Protein AF-A0AAW2RVD2-F1 (afdb_monomer_lite)

Foldseek 3Di:
DDDDDPDDDLPWAWDKDWDDDPPFIAMEIATAFDADAPCPVRLVVRVVCRQAPDADPPPPPVPVCPVPDDDDDDDDPDPDDDPPRPPDGHRLSPGPHYHYHYHSNHDDPPDDPVRVVCVVVVPPD

Radius of gyration: 21.28 Å; chains: 1; bounding box: 54×25×62 Å

InterPro domains:
  IPR000300 Inositol polyphosphate-related phosphatase [PF22669] (13-120)
  IPR036691 Endonuclease/exonuclease/phosphatase superfamily [G3DSA:3.60.10.10] (6-125)
  IPR036691 Endonuclease/exonuclease/phosphatase superfamily [SSF56219] (13-124)
  IPR046985 Inositol 5-phosphatase [PTHR11200] (13-124)

Secondary structure (DSSP, 8-state):
----S--S-----EEEEEEEETTEEEEEEEEEPPPSTT-HHHHHHHHHHHHHH-------TTTTGGGS----------S--------SPPGGGG-SEEEEEEE-----SS--HHHHHHHHHTT--

pLDDT: mean 74.58, std 23.0, range [29.75, 96.81]

Organism: NCBI:txid2727403

Structure (mmCIF, N/CA/C/O backbone):
data_AF-A0AAW2RVD2-F1
#
_entry.id   AF-A0AAW2RVD2-F1
#
loop_
_atom_site.group_PDB
_atom_site.id
_atom_site.type_symbol
_atom_site.label_atom_id
_atom_site.label_alt_id
_atom_site.label_comp_id
_atom_site.label_asym_id
_atom_site.label_entity_id
_atom_site.label_seq_id
_atom_site.pdbx_PDB_ins_code
_atom_site.Cartn_x
_atom_site.Cartn_y
_atom_site.Cartn_z
_atom_site.occupancy
_atom_site.B_iso_or_equiv
_atom_site.auth_seq_id
_atom_site.auth_comp_id
_atom_site.auth_asym_id
_atom_site.auth_atom_id
_atom_site.pdbx_PDB_model_num
ATOM 1 N N . MET A 1 1 ? 34.225 18.288 7.580 1.00 35.50 1 MET A N 1
ATOM 2 C CA . MET A 1 1 ? 32.976 18.742 6.933 1.00 35.50 1 MET A CA 1
ATOM 3 C C . MET A 1 1 ? 32.629 17.770 5.809 1.00 35.50 1 MET A C 1
ATOM 5 O O . MET A 1 1 ? 33.118 17.932 4.704 1.00 35.50 1 MET A O 1
ATOM 9 N N . GLN A 1 2 ? 31.861 16.720 6.102 1.00 31.77 2 GLN A N 1
ATOM 10 C CA . GLN A 1 2 ? 31.218 15.872 5.091 1.00 31.77 2 GLN A CA 1
ATOM 11 C C . GLN A 1 2 ? 29.752 15.791 5.502 1.00 31.77 2 GLN A C 1
ATOM 13 O O . GLN A 1 2 ? 29.405 15.114 6.463 1.00 31.77 2 GLN A O 1
ATOM 18 N N . GLY A 1 3 ? 28.934 16.617 4.864 1.00 40.28 3 GLY A N 1
ATOM 19 C CA . GLY A 1 3 ? 27.551 16.859 5.243 1.00 40.28 3 GLY A CA 1
ATOM 20 C C . GLY A 1 3 ? 26.795 17.372 4.034 1.00 40.28 3 GLY A C 1
ATOM 21 O O . GLY A 1 3 ? 26.658 18.573 3.875 1.00 40.28 3 GLY A O 1
ATOM 22 N N . THR A 1 4 ? 26.400 16.433 3.182 1.00 42.31 4 THR A N 1
ATOM 23 C CA . THR A 1 4 ? 25.449 16.499 2.057 1.00 42.31 4 THR A CA 1
ATOM 24 C C . THR A 1 4 ? 25.567 15.103 1.436 1.00 42.31 4 THR A C 1
ATOM 26 O O . THR A 1 4 ? 26.676 14.688 1.139 1.00 42.31 4 THR A O 1
ATOM 29 N N . TRP A 1 5 ? 24.586 14.198 1.559 1.00 29.75 5 TRP A N 1
ATOM 30 C CA . TRP A 1 5 ? 23.568 13.927 0.527 1.00 29.75 5 TRP A CA 1
ATOM 31 C C . TRP A 1 5 ? 22.326 13.177 1.080 1.00 29.75 5 TRP A C 1
ATOM 33 O O . TRP A 1 5 ? 21.660 12.455 0.347 1.00 29.75 5 TRP A O 1
ATOM 43 N N . MET A 1 6 ? 21.990 13.312 2.369 1.00 32.34 6 MET A N 1
ATOM 44 C CA . MET A 1 6 ? 20.733 12.779 2.939 1.00 32.34 6 MET A CA 1
ATOM 45 C C . MET A 1 6 ? 19.657 13.861 3.069 1.00 32.34 6 MET A C 1
ATOM 47 O O . MET A 1 6 ? 19.033 14.012 4.115 1.00 32.34 6 MET A O 1
ATOM 51 N N . LEU A 1 7 ? 19.426 14.640 2.016 1.00 38.00 7 LEU A N 1
ATOM 52 C CA . LEU A 1 7 ? 18.242 15.488 1.967 1.00 38.00 7 LEU A CA 1
ATOM 53 C C . LEU A 1 7 ? 17.453 15.198 0.692 1.00 38.00 7 LEU A C 1
ATOM 55 O O . LEU A 1 7 ? 17.889 15.492 -0.415 1.00 38.00 7 LEU A O 1
ATOM 59 N N . GLN A 1 8 ? 16.253 14.661 0.940 1.00 38.41 8 GLN A N 1
ATOM 60 C CA . GLN A 1 8 ? 15.026 14.920 0.189 1.00 38.41 8 GLN A CA 1
ATOM 61 C C . GLN A 1 8 ? 14.669 13.970 -0.961 1.00 38.41 8 GLN A C 1
ATOM 63 O O . GLN A 1 8 ? 14.661 14.332 -2.130 1.00 38.41 8 GLN A O 1
ATOM 68 N N . GLN A 1 9 ? 14.213 12.770 -0.592 1.00 39.16 9 GLN A N 1
ATOM 69 C CA . GLN A 1 9 ? 13.233 12.031 -1.405 1.00 39.16 9 GLN A CA 1
ATOM 70 C C . GLN A 1 9 ? 12.091 11.388 -0.590 1.00 39.16 9 GLN A C 1
ATOM 72 O O . GLN A 1 9 ? 11.304 10.636 -1.143 1.00 39.16 9 GLN A O 1
ATOM 77 N N . TRP A 1 10 ? 11.930 11.745 0.691 1.00 43.59 10 TRP A N 1
ATOM 78 C CA . TRP A 1 10 ? 10.805 11.295 1.534 1.00 43.59 10 TRP A CA 1
ATOM 79 C C . TRP A 1 10 ? 9.529 12.151 1.400 1.00 43.59 10 TRP A C 1
ATOM 81 O O . TRP A 1 10 ? 8.667 12.112 2.269 1.00 43.59 10 TRP A O 1
ATOM 91 N N . LEU A 1 11 ? 9.366 12.940 0.332 1.00 45.69 11 LEU A N 1
ATOM 92 C CA . LEU A 1 11 ? 8.107 13.667 0.088 1.00 45.69 11 LEU A CA 1
ATOM 93 C C . LEU A 1 11 ? 7.098 12.806 -0.682 1.00 45.69 11 LEU A C 1
ATOM 95 O O . LEU A 1 11 ? 6.517 13.234 -1.674 1.00 45.69 11 LEU A O 1
ATOM 99 N N . VAL A 1 12 ? 6.888 11.586 -0.198 1.00 58.09 12 VAL A N 1
ATOM 100 C CA . VAL A 1 12 ? 5.746 10.753 -0.564 1.00 58.09 12 VAL A CA 1
ATOM 101 C C . VAL A 1 12 ? 5.282 10.053 0.704 1.00 58.09 12 VAL A C 1
ATOM 103 O O . VAL A 1 12 ? 5.952 9.182 1.247 1.00 58.09 12 VAL A O 1
ATOM 106 N N . GLY A 1 13 ? 4.193 10.576 1.259 1.00 70.06 13 GLY A N 1
ATOM 107 C CA . GLY A 1 13 ? 3.620 10.139 2.524 1.00 70.06 13 GLY A CA 1
ATOM 108 C C . GLY A 1 13 ? 2.269 9.464 2.327 1.00 70.06 13 GLY A C 1
ATOM 109 O O . GLY A 1 13 ? 1.749 9.350 1.215 1.00 70.06 13 GLY A O 1
ATOM 110 N N . GLY A 1 14 ? 1.682 9.045 3.441 1.00 83.12 14 GLY A N 1
ATOM 111 C CA . GLY A 1 14 ? 0.308 8.569 3.499 1.00 83.12 14 GLY A CA 1
ATOM 112 C C . GLY A 1 14 ? -0.478 9.333 4.554 1.00 83.12 14 GLY A C 1
ATOM 113 O O . GLY A 1 14 ? 0.069 9.726 5.584 1.00 83.12 14 GLY A O 1
ATOM 114 N N . VAL A 1 15 ? -1.766 9.541 4.302 1.00 91.12 15 VAL A N 1
ATOM 115 C CA . VAL A 1 15 ? -2.712 10.091 5.277 1.00 91.12 15 VAL A CA 1
ATOM 116 C C . VAL A 1 15 ? -3.596 8.956 5.771 1.00 91.12 15 VAL A C 1
ATOM 118 O O . VAL A 1 15 ? -4.170 8.218 4.971 1.00 91.12 15 VAL A O 1
ATOM 121 N N . GLY A 1 16 ? -3.695 8.819 7.091 1.00 91.62 16 GLY A N 1
ATOM 122 C CA . GLY A 1 16 ? -4.473 7.775 7.746 1.00 91.62 16 GLY A CA 1
ATOM 123 C C . GLY A 1 16 ? -5.730 8.311 8.416 1.00 91.62 16 GLY A C 1
ATOM 124 O O . GLY A 1 16 ? -5.703 9.362 9.053 1.00 91.62 16 GLY A O 1
ATOM 125 N N . LEU A 1 17 ? -6.811 7.540 8.345 1.00 91.56 17 LEU A N 1
ATOM 126 C CA . LEU A 1 17 ? -8.041 7.730 9.104 1.00 91.56 17 LEU A CA 1
ATOM 127 C C . LEU A 1 17 ? -8.355 6.443 9.869 1.00 91.56 17 LEU A C 1
ATOM 129 O O . LEU A 1 17 ? -8.551 5.396 9.258 1.00 91.56 17 LEU A O 1
ATOM 133 N N . ARG A 1 18 ? -8.456 6.535 11.197 1.00 92.75 18 ARG A N 1
ATOM 134 C CA . ARG A 1 18 ? -8.913 5.445 12.070 1.00 92.75 18 ARG A CA 1
ATOM 135 C C . ARG A 1 18 ? -10.313 5.753 12.572 1.00 92.75 18 ARG A C 1
ATOM 137 O O . ARG A 1 18 ? -10.545 6.797 13.176 1.00 92.75 18 ARG A O 1
ATOM 144 N N . LEU A 1 19 ? -11.227 4.819 12.354 1.00 89.50 19 LEU A N 1
ATOM 145 C CA . LEU A 1 19 ? -12.607 4.873 12.813 1.00 89.50 19 LEU A CA 1
ATOM 146 C C . LEU A 1 19 ? -12.891 3.666 13.700 1.00 89.50 19 LEU A C 1
ATOM 148 O O . LEU A 1 19 ? -12.364 2.575 13.483 1.00 89.50 19 LEU A O 1
ATOM 152 N N . ARG A 1 20 ? -13.763 3.860 14.686 1.00 91.38 20 ARG A N 1
ATOM 153 C CA . ARG A 1 20 ? -14.377 2.762 15.428 1.00 91.38 20 ARG A CA 1
ATOM 154 C C . ARG A 1 20 ? -15.853 2.708 15.061 1.00 91.38 20 ARG A C 1
ATOM 156 O O . ARG A 1 20 ? -16.585 3.648 15.355 1.00 91.38 20 ARG A O 1
ATOM 163 N N . VAL A 1 21 ? -16.268 1.623 14.417 1.00 90.69 21 VAL A N 1
ATOM 164 C CA . VAL A 1 21 ? -17.662 1.363 14.045 1.00 90.69 21 VAL A CA 1
ATOM 165 C C . VAL A 1 21 ? -18.117 0.156 14.857 1.00 90.69 21 VAL A C 1
ATOM 167 O O . VAL A 1 21 ? -17.603 -0.944 14.673 1.00 90.69 21 VAL A O 1
ATOM 170 N N . TYR A 1 22 ? -19.033 0.371 15.804 1.00 92.88 22 TYR A N 1
ATOM 171 C CA . TYR A 1 22 ? -19.364 -0.604 16.854 1.00 92.88 22 TYR A CA 1
ATOM 172 C C . TYR A 1 22 ? -18.114 -1.088 17.625 1.00 92.88 22 TYR A C 1
ATOM 174 O O . TYR A 1 22 ? -17.384 -0.288 18.221 1.00 92.88 22 TYR A O 1
ATOM 182 N N . ASP A 1 23 ? -17.865 -2.398 17.638 1.00 91.81 23 ASP A N 1
ATOM 183 C CA . ASP A 1 23 ? -16.714 -3.046 18.261 1.00 91.81 23 ASP A CA 1
ATOM 184 C C . ASP A 1 23 ? -15.508 -3.181 17.317 1.00 91.81 23 ASP A C 1
ATOM 186 O O . ASP A 1 23 ? -14.477 -3.683 17.754 1.00 91.81 23 ASP A O 1
ATOM 190 N N . ARG A 1 24 ? -15.601 -2.698 16.067 1.00 93.00 24 ARG A N 1
ATOM 191 C CA . ARG A 1 24 ? -14.561 -2.862 15.042 1.00 93.00 24 ARG A CA 1
ATOM 192 C C . ARG A 1 24 ? -13.753 -1.601 14.798 1.00 93.00 24 ARG A C 1
ATOM 194 O O . ARG A 1 24 ? -14.301 -0.507 14.648 1.00 93.00 24 ARG A O 1
ATOM 201 N N . ILE A 1 25 ? -12.439 -1.766 14.719 1.00 92.75 25 ILE A N 1
ATOM 202 C CA . ILE A 1 25 ? -11.483 -0.733 14.330 1.00 92.75 25 ILE A CA 1
ATOM 203 C C . ILE A 1 25 ? -11.226 -0.860 12.828 1.00 92.75 25 ILE A C 1
ATOM 205 O O . ILE A 1 25 ? -10.714 -1.877 12.361 1.00 92.75 25 ILE A O 1
ATOM 209 N N . ILE A 1 26 ? -11.549 0.195 12.084 1.00 94.50 26 ILE A N 1
ATOM 210 C CA . ILE A 1 26 ? -11.328 0.281 10.640 1.00 94.50 26 ILE A CA 1
ATOM 211 C C . ILE A 1 26 ? -10.340 1.412 10.369 1.00 94.50 26 ILE A C 1
ATOM 213 O O . ILE A 1 26 ? -10.552 2.546 10.805 1.00 94.50 26 ILE A O 1
ATOM 217 N N . CYS A 1 27 ? -9.275 1.112 9.633 1.00 95.44 27 CYS A N 1
ATOM 218 C CA . CYS A 1 27 ? -8.257 2.075 9.235 1.00 95.44 27 CYS A CA 1
ATOM 219 C C . CYS A 1 27 ? -8.211 2.206 7.712 1.00 95.44 27 CYS A C 1
ATOM 221 O O . CYS A 1 27 ? -8.059 1.215 7.001 1.00 95.44 27 CYS A O 1
ATOM 223 N N . PHE A 1 28 ? -8.290 3.439 7.224 1.00 95.50 28 PHE A N 1
ATOM 224 C CA . PHE A 1 28 ? -8.063 3.796 5.829 1.00 95.50 28 PHE A CA 1
ATOM 225 C C . PHE A 1 28 ? -6.740 4.539 5.722 1.00 95.50 28 PHE A C 1
ATOM 227 O O . PHE A 1 28 ? -6.494 5.461 6.498 1.00 95.50 28 PHE A O 1
ATOM 234 N N . VAL A 1 29 ? -5.909 4.172 4.756 1.00 95.75 29 VAL A N 1
ATOM 235 C CA . VAL A 1 29 ? -4.641 4.841 4.477 1.00 95.75 29 VAL A CA 1
ATOM 236 C C . VAL A 1 29 ? -4.604 5.197 2.999 1.00 95.75 29 VAL A C 1
ATOM 238 O O . VAL A 1 29 ? -4.547 4.312 2.148 1.00 95.75 29 VAL A O 1
ATOM 241 N N . ASN A 1 30 ? -4.650 6.493 2.698 1.00 94.75 30 ASN A N 1
ATOM 242 C CA . ASN A 1 30 ? -4.434 6.998 1.349 1.00 94.75 30 ASN A CA 1
ATOM 243 C C . ASN A 1 30 ? -2.950 7.326 1.168 1.00 94.75 30 ASN A C 1
ATOM 245 O O . ASN A 1 30 ? -2.415 8.147 1.913 1.00 94.75 30 ASN A O 1
ATOM 249 N N . CYS A 1 31 ? -2.300 6.713 0.186 1.00 94.19 31 CYS A N 1
ATOM 250 C CA . CYS A 1 31 ? -0.872 6.835 -0.069 1.00 94.19 31 CYS A CA 1
ATOM 251 C C . CYS A 1 31 ? -0.589 7.372 -1.470 1.00 94.19 31 CYS A C 1
ATOM 253 O O . CYS A 1 31 ? -1.291 7.066 -2.431 1.00 94.19 31 CYS A O 1
ATOM 255 N N . HIS A 1 32 ? 0.515 8.097 -1.595 1.00 92.94 32 HIS A N 1
ATOM 256 C CA . HIS A 1 32 ? 1.164 8.350 -2.873 1.00 92.94 32 HIS A CA 1
ATOM 257 C C . HIS A 1 32 ? 2.601 7.851 -2.726 1.00 92.94 32 HIS A C 1
ATOM 259 O O . HIS A 1 32 ? 3.305 8.358 -1.863 1.00 92.94 32 HIS A O 1
ATOM 265 N N . PHE A 1 33 ? 3.033 6.836 -3.480 1.00 93.44 33 PHE A N 1
ATOM 266 C CA . PHE A 1 33 ? 4.397 6.285 -3.359 1.00 93.44 33 PHE A CA 1
ATOM 267 C C . PHE A 1 33 ? 5.353 6.853 -4.411 1.00 93.44 33 PHE A C 1
ATOM 269 O O . PHE A 1 33 ? 4.930 7.525 -5.357 1.00 93.44 33 PHE A O 1
ATOM 276 N N . ALA A 1 34 ? 6.651 6.573 -4.254 1.00 92.94 34 ALA A N 1
ATOM 277 C CA . ALA A 1 34 ? 7.694 6.990 -5.182 1.00 92.94 34 ALA A CA 1
ATOM 278 C C . ALA A 1 34 ? 7.381 6.641 -6.652 1.00 92.94 34 ALA A C 1
ATOM 280 O O . ALA A 1 34 ? 7.092 5.494 -7.016 1.00 92.94 34 ALA A O 1
ATOM 281 N N . ALA A 1 35 ? 7.505 7.648 -7.516 1.00 89.56 35 ALA A N 1
ATOM 282 C CA . ALA A 1 35 ? 7.323 7.519 -8.957 1.00 89.56 35 ALA A CA 1
ATOM 283 C C . ALA A 1 35 ? 8.522 6.833 -9.646 1.00 89.56 35 ALA A C 1
ATOM 285 O O . ALA A 1 35 ? 9.576 6.629 -9.045 1.00 89.56 35 ALA A O 1
ATOM 286 N N . HIS A 1 36 ? 8.358 6.549 -10.945 1.00 87.75 36 HIS A N 1
ATOM 287 C CA . HIS A 1 36 ? 9.301 5.888 -11.871 1.00 87.75 36 HIS A CA 1
ATOM 288 C C . HIS A 1 36 ? 9.320 4.355 -11.830 1.00 87.75 36 HIS A C 1
ATOM 290 O O . HIS A 1 36 ? 9.209 3.739 -10.775 1.00 87.75 36 HIS A O 1
ATOM 296 N N . LEU A 1 37 ? 9.508 3.738 -13.004 1.00 89.88 37 LEU A N 1
ATOM 297 C CA . LEU A 1 37 ? 9.513 2.281 -13.190 1.00 89.88 37 LEU A CA 1
ATOM 298 C C . LEU A 1 37 ? 10.505 1.592 -12.236 1.00 89.88 37 LEU A C 1
ATOM 300 O O . LEU A 1 37 ? 10.099 0.738 -11.452 1.00 89.88 37 LEU A O 1
ATOM 304 N N . GLU A 1 38 ? 11.747 2.079 -12.190 1.00 91.88 38 GLU A N 1
ATOM 305 C CA . GLU A 1 38 ? 12.857 1.478 -11.430 1.00 91.88 38 GLU A CA 1
ATOM 306 C C . GLU A 1 38 ? 12.755 1.616 -9.900 1.00 91.88 38 GLU A C 1
ATOM 308 O O . GLU A 1 38 ? 13.503 0.993 -9.150 1.00 91.88 38 GLU A O 1
ATOM 313 N N . ALA A 1 39 ? 11.841 2.442 -9.386 1.00 92.56 39 ALA A N 1
ATOM 314 C CA . ALA A 1 39 ? 11.779 2.771 -7.961 1.00 92.56 39 ALA A CA 1
ATOM 315 C C . ALA A 1 39 ? 10.988 1.752 -7.112 1.00 92.56 39 ALA A C 1
ATOM 317 O O . ALA A 1 39 ? 10.440 2.117 -6.075 1.00 92.56 39 ALA A O 1
ATOM 318 N N . VAL A 1 40 ? 10.937 0.476 -7.515 1.00 93.69 40 VAL A N 1
ATOM 319 C CA . VAL A 1 40 ? 10.172 -0.579 -6.812 1.00 93.69 40 VAL A CA 1
ATOM 320 C C . VAL A 1 40 ? 10.604 -0.704 -5.351 1.00 93.69 40 VAL A C 1
ATOM 322 O O . VAL A 1 40 ? 9.769 -0.634 -4.455 1.00 93.69 40 VAL A O 1
ATOM 325 N N . ASN A 1 41 ? 11.912 -0.792 -5.095 1.00 94.56 41 ASN A N 1
ATOM 326 C CA . ASN A 1 41 ? 12.434 -0.908 -3.729 1.00 94.56 41 ASN A CA 1
ATOM 327 C C . ASN A 1 41 ? 12.124 0.327 -2.873 1.00 94.56 41 ASN A C 1
ATOM 329 O O . ASN A 1 41 ? 11.915 0.197 -1.671 1.00 94.56 41 ASN A O 1
ATOM 333 N N . ARG A 1 42 ? 12.057 1.517 -3.488 1.00 92.88 42 ARG A N 1
ATOM 334 C CA . ARG A 1 42 ? 11.662 2.745 -2.786 1.00 92.88 42 ARG A CA 1
ATOM 335 C C . ARG A 1 42 ? 10.180 2.711 -2.406 1.00 92.88 42 ARG A C 1
ATOM 337 O O . ARG A 1 42 ? 9.877 2.954 -1.252 1.00 92.88 42 ARG A O 1
ATOM 344 N N . ARG A 1 43 ? 9.284 2.296 -3.310 1.00 94.44 43 ARG A N 1
ATOM 345 C CA . ARG A 1 43 ? 7.850 2.127 -2.995 1.00 94.44 43 ARG A CA 1
ATOM 346 C C . ARG A 1 43 ? 7.593 1.096 -1.895 1.00 94.44 43 ARG A C 1
ATOM 348 O O . ARG A 1 43 ? 6.745 1.319 -1.038 1.00 94.44 43 ARG A O 1
ATOM 355 N N . ASN A 1 44 ? 8.331 -0.016 -1.901 1.00 94.62 44 ASN A N 1
ATOM 356 C CA . ASN A 1 44 ? 8.262 -1.009 -0.824 1.00 94.62 44 ASN A CA 1
ATOM 357 C C . ASN A 1 44 ? 8.682 -0.391 0.519 1.00 94.62 44 ASN A C 1
ATOM 359 O O . ASN A 1 44 ? 8.000 -0.578 1.523 1.00 94.62 44 ASN A O 1
ATOM 363 N N . ALA A 1 45 ? 9.762 0.397 0.523 1.00 94.25 45 ALA A N 1
ATOM 364 C CA . ALA A 1 45 ? 10.207 1.116 1.712 1.00 94.25 45 ALA A CA 1
ATOM 365 C C . ALA A 1 45 ? 9.202 2.193 2.167 1.00 94.25 45 ALA A C 1
ATOM 367 O O . ALA A 1 45 ? 9.021 2.361 3.371 1.00 94.25 45 ALA A O 1
ATOM 368 N N . ASP A 1 46 ? 8.520 2.879 1.240 1.00 93.44 46 ASP A N 1
ATOM 369 C CA . ASP A 1 46 ? 7.442 3.832 1.553 1.00 93.44 46 ASP A CA 1
ATOM 370 C C . ASP A 1 46 ? 6.281 3.128 2.277 1.00 93.44 46 ASP A C 1
ATOM 372 O O . ASP A 1 46 ? 5.810 3.607 3.311 1.00 93.44 46 ASP A O 1
ATOM 376 N N . PHE A 1 47 ? 5.853 1.960 1.778 1.00 93.56 47 PHE A N 1
ATOM 377 C CA . PHE A 1 47 ? 4.829 1.136 2.428 1.00 93.56 47 PHE A CA 1
ATOM 378 C C . PHE A 1 47 ? 5.256 0.700 3.833 1.00 93.56 47 PHE A C 1
ATOM 380 O O . PHE A 1 47 ? 4.516 0.930 4.792 1.00 93.56 47 PHE A O 1
ATOM 387 N N . ASP A 1 48 ? 6.448 0.111 3.968 1.00 93.19 48 ASP A N 1
ATOM 388 C CA . ASP A 1 48 ? 6.960 -0.367 5.255 1.00 93.19 48 ASP A CA 1
ATOM 389 C C . ASP A 1 48 ? 7.085 0.772 6.266 1.00 93.19 48 ASP A C 1
ATOM 391 O O . ASP A 1 48 ? 6.756 0.605 7.443 1.00 93.19 48 ASP A O 1
ATOM 395 N N . HIS A 1 49 ? 7.532 1.945 5.810 1.00 91.12 49 HIS A N 1
ATOM 396 C CA . HIS A 1 49 ? 7.613 3.133 6.641 1.00 91.12 49 HIS A CA 1
ATOM 397 C C . HIS A 1 49 ? 6.226 3.534 7.146 1.00 91.12 49 HIS A C 1
ATOM 399 O O . HIS A 1 49 ? 6.033 3.600 8.356 1.00 91.12 49 HIS A O 1
ATOM 405 N N . ILE A 1 50 ? 5.247 3.722 6.255 1.00 91.88 50 ILE A N 1
ATOM 406 C CA . ILE A 1 50 ? 3.882 4.115 6.636 1.00 91.88 50 ILE A CA 1
ATOM 407 C C .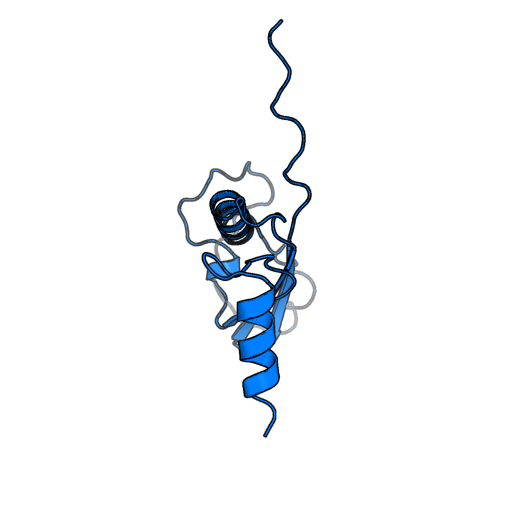 ILE A 1 50 ? 3.253 3.082 7.574 1.00 91.88 50 ILE A C 1
ATOM 409 O O . ILE A 1 50 ? 2.686 3.458 8.599 1.00 91.88 50 ILE A O 1
ATOM 413 N N . TYR A 1 51 ? 3.384 1.790 7.269 1.00 92.69 51 TYR A N 1
ATOM 414 C CA . TYR A 1 51 ? 2.822 0.720 8.091 1.00 92.69 51 TYR A CA 1
ATOM 415 C C . TYR A 1 51 ? 3.392 0.715 9.517 1.00 92.69 51 TYR A C 1
ATOM 417 O O . TYR A 1 51 ? 2.654 0.471 10.472 1.00 92.69 51 TYR A O 1
ATOM 425 N N . ARG A 1 52 ? 4.690 1.009 9.675 1.00 90.25 52 ARG A N 1
ATOM 426 C CA . ARG A 1 52 ? 5.381 0.988 10.973 1.00 90.25 52 ARG A CA 1
ATOM 427 C C . ARG A 1 52 ? 5.256 2.289 11.760 1.00 90.25 52 ARG A C 1
ATOM 429 O O . ARG A 1 52 ? 5.245 2.240 12.986 1.00 90.25 52 ARG A O 1
ATOM 436 N N . THR A 1 53 ? 5.214 3.440 11.091 1.00 89.06 53 THR A N 1
ATOM 437 C CA . THR A 1 53 ? 5.320 4.751 11.755 1.00 89.06 53 THR A CA 1
ATOM 438 C C . THR A 1 53 ? 3.995 5.491 11.887 1.00 89.06 53 THR A C 1
ATOM 440 O O . THR A 1 53 ? 3.894 6.391 12.727 1.00 89.06 53 THR A O 1
ATOM 443 N N . MET A 1 54 ? 2.963 5.129 11.115 1.00 88.75 54 MET A N 1
ATOM 444 C CA . MET A 1 54 ? 1.651 5.758 11.236 1.00 88.75 54 MET A CA 1
ATOM 445 C C . MET A 1 54 ? 1.030 5.415 12.589 1.00 88.75 54 MET A C 1
ATOM 447 O O . MET A 1 54 ? 0.795 4.252 12.910 1.00 88.75 54 MET A O 1
ATOM 451 N N . THR A 1 55 ? 0.756 6.449 13.380 1.00 88.62 55 THR A N 1
ATOM 452 C CA . THR A 1 55 ? 0.197 6.314 14.726 1.00 88.62 55 THR A CA 1
ATOM 453 C C . THR A 1 55 ? -1.038 7.183 14.860 1.00 88.62 55 THR A C 1
ATOM 455 O O . THR A 1 55 ? -1.126 8.257 14.262 1.00 88.62 55 THR A O 1
ATOM 458 N N . PHE A 1 56 ? -2.009 6.715 15.639 1.00 84.75 56 PHE A N 1
ATOM 459 C CA . PHE A 1 56 ? -3.235 7.460 15.902 1.00 84.75 56 PHE A CA 1
ATOM 460 C C . PHE A 1 56 ? -3.235 7.891 17.357 1.00 84.75 56 PHE A C 1
ATOM 462 O O . PHE A 1 56 ? -3.231 7.055 18.262 1.00 84.75 56 PHE A O 1
ATOM 469 N N . SER A 1 57 ? -3.272 9.202 17.594 1.00 79.75 57 SER A N 1
ATOM 470 C CA . SER A 1 57 ? -3.452 9.727 18.943 1.00 79.75 57 SER A CA 1
ATOM 471 C C . SER A 1 57 ? -4.728 9.141 19.531 1.00 79.75 57 SER A C 1
ATOM 473 O O . SER A 1 57 ? -5.831 9.382 19.033 1.00 79.75 57 SER A O 1
ATOM 475 N N . ARG A 1 58 ? -4.585 8.367 20.608 1.00 65.62 58 ARG A N 1
ATOM 476 C CA . ARG A 1 58 ? -5.721 7.950 21.421 1.00 65.62 58 ARG A CA 1
ATOM 477 C C . ARG A 1 58 ? -6.265 9.219 22.061 1.00 65.62 58 ARG A C 1
ATOM 479 O O . ARG A 1 58 ? -5.700 9.701 23.037 1.00 65.62 58 ARG A O 1
ATOM 486 N N . SER A 1 59 ? -7.312 9.794 21.465 1.00 54.81 59 SER A N 1
ATOM 487 C CA . SER A 1 59 ? -8.095 10.850 22.103 1.00 54.81 59 SER A CA 1
ATOM 488 C C . SER A 1 59 ? -8.377 10.399 23.532 1.00 54.81 59 SER A C 1
ATOM 490 O O . SER A 1 59 ? -8.974 9.337 23.756 1.00 54.81 59 SER A O 1
ATOM 492 N N . SER A 1 60 ? -7.869 11.166 24.491 1.00 48.16 60 SER A N 1
ATOM 493 C CA . SER A 1 60 ? -8.172 11.014 25.899 1.00 48.16 60 SER A CA 1
ATOM 494 C C . SER A 1 60 ? -9.660 11.303 26.072 1.00 48.16 60 SER A C 1
ATOM 496 O O . SER A 1 60 ? -10.081 12.406 26.405 1.00 48.16 60 SER A O 1
ATOM 498 N N . ASN A 1 61 ? -10.479 10.268 25.886 1.00 49.00 61 ASN A N 1
ATOM 499 C CA . ASN A 1 61 ? -11.892 10.224 26.259 1.00 49.00 61 ASN A CA 1
ATOM 500 C C . ASN A 1 61 ? -12.077 10.268 27.791 1.00 49.00 61 ASN A C 1
ATOM 502 O O . ASN A 1 61 ? -12.990 9.650 28.334 1.00 49.00 61 ASN A O 1
ATOM 506 N N . LEU A 1 62 ? -11.217 10.999 28.505 1.00 51.16 62 LEU A N 1
ATOM 507 C CA . LEU A 1 62 ? -11.306 11.194 29.944 1.00 51.16 62 LEU A CA 1
ATOM 508 C C . LEU A 1 62 ? -12.495 12.098 30.319 1.00 51.16 62 LEU A C 1
ATOM 510 O O . LEU A 1 62 ? -12.917 12.081 31.467 1.00 51.16 62 LEU A O 1
ATOM 514 N N . PHE A 1 63 ? -13.081 12.835 29.364 1.00 46.16 63 PHE A N 1
ATOM 515 C CA . PHE A 1 63 ? -14.172 13.782 29.641 1.00 46.16 63 PHE A CA 1
ATOM 516 C C . PHE A 1 63 ? -15.572 13.356 29.165 1.00 46.16 63 PHE A C 1
ATOM 518 O O . PHE A 1 63 ? -16.542 13.953 29.615 1.00 46.16 63 PHE A O 1
ATOM 525 N N . TYR A 1 64 ? -15.719 12.326 28.317 1.00 47.03 64 TYR A N 1
ATOM 526 C CA . TYR A 1 64 ? -17.044 11.881 27.828 1.00 47.03 64 TYR A CA 1
ATOM 527 C C . TYR A 1 64 ? -17.540 10.554 28.427 1.00 47.03 64 TYR A C 1
ATOM 529 O O . TYR A 1 64 ? -18.739 10.293 28.408 1.00 47.03 64 TYR A O 1
ATOM 537 N N . ASN A 1 65 ? -16.660 9.732 29.012 1.00 45.78 65 ASN A N 1
ATOM 538 C CA . ASN A 1 65 ? -17.031 8.407 29.538 1.00 45.78 65 ASN A CA 1
ATOM 539 C C . ASN A 1 65 ? -17.365 8.376 31.041 1.00 45.78 65 ASN A C 1
ATOM 541 O O . ASN A 1 65 ? -17.671 7.310 31.567 1.00 45.78 65 ASN A O 1
ATOM 545 N N . ALA A 1 66 ? -17.388 9.517 31.738 1.00 45.91 66 ALA A N 1
ATOM 546 C CA . ALA A 1 66 ? -17.797 9.570 33.148 1.00 45.91 66 ALA A CA 1
ATOM 547 C C . ALA A 1 66 ? -19.281 9.192 33.386 1.00 45.91 66 ALA A C 1
ATOM 549 O O . ALA A 1 66 ? -19.684 9.014 34.531 1.00 45.91 66 ALA A O 1
ATOM 550 N N . ALA A 1 67 ? -20.088 9.040 32.328 1.00 47.81 67 ALA A N 1
ATOM 551 C CA . ALA A 1 67 ? -21.500 8.656 32.416 1.00 47.81 67 ALA A CA 1
ATOM 552 C C . ALA A 1 67 ? -21.787 7.174 32.095 1.00 47.81 67 ALA A C 1
ATOM 554 O O . ALA A 1 67 ? -22.911 6.721 32.298 1.00 47.81 67 ALA A O 1
ATOM 555 N N . ALA A 1 68 ? -20.808 6.400 31.615 1.00 47.06 68 ALA A N 1
ATOM 556 C CA . ALA A 1 68 ? -21.002 4.993 31.268 1.00 47.06 68 ALA A CA 1
ATOM 557 C C . ALA A 1 68 ? -20.009 4.133 32.051 1.00 47.06 68 ALA A C 1
AT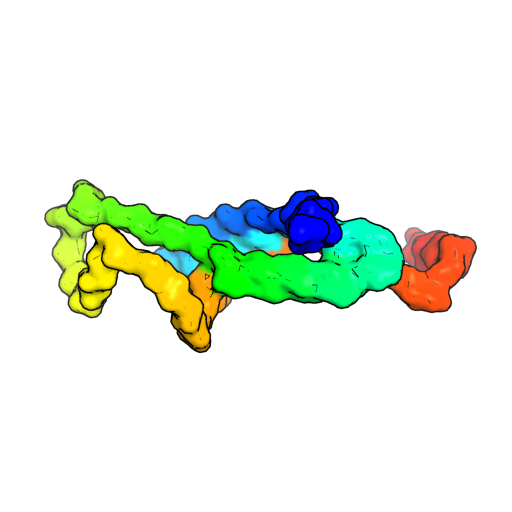OM 559 O O . ALA A 1 68 ? -18.876 3.910 31.627 1.00 47.06 68 ALA A O 1
ATOM 560 N N . GLY A 1 69 ? -20.441 3.682 33.230 1.00 45.28 69 GLY A N 1
ATOM 561 C CA . GLY A 1 69 ? -19.684 2.769 34.077 1.00 45.28 69 GLY A CA 1
ATOM 562 C C . GLY A 1 69 ? -19.338 1.479 33.337 1.00 45.28 69 GLY A C 1
ATOM 563 O O . GLY A 1 69 ? -20.149 0.564 33.253 1.00 45.28 69 GLY A O 1
ATOM 564 N N . ALA A 1 70 ? -18.119 1.403 32.818 1.00 39.34 70 ALA A N 1
ATOM 565 C CA . ALA A 1 70 ? -17.512 0.177 32.336 1.00 39.34 70 ALA A CA 1
ATOM 566 C C . ALA A 1 70 ? -16.028 0.205 32.710 1.00 39.34 70 ALA A C 1
ATOM 568 O O . ALA A 1 70 ? -15.205 0.852 32.063 1.00 39.34 70 ALA A O 1
ATOM 569 N N . SER A 1 71 ? -15.694 -0.485 33.799 1.00 43.75 71 SER A N 1
ATOM 570 C CA . SER A 1 71 ? -14.315 -0.775 34.167 1.00 43.75 71 SER A CA 1
ATOM 571 C C . SER A 1 71 ? -13.668 -1.632 33.082 1.00 43.75 71 SER A C 1
ATOM 573 O O . SER A 1 71 ? -14.013 -2.799 32.920 1.00 43.75 71 SER A O 1
ATOM 575 N N . SER A 1 72 ? -12.669 -1.089 32.395 1.00 39.31 72 SER A N 1
ATOM 576 C CA . SER A 1 72 ? -11.601 -1.903 31.822 1.00 39.31 72 SER A CA 1
ATOM 577 C C . SER A 1 72 ? -10.277 -1.362 32.338 1.00 39.31 72 SER A C 1
ATOM 579 O O . SER A 1 72 ? -9.862 -0.266 31.961 1.00 39.31 72 SER A O 1
ATOM 581 N N . ASN A 1 73 ? -9.631 -2.123 33.221 1.00 45.94 73 ASN A N 1
ATOM 582 C CA . ASN A 1 73 ? -8.248 -1.895 33.623 1.00 45.94 73 ASN A CA 1
ATOM 583 C C . ASN A 1 73 ? -7.377 -1.835 32.361 1.00 45.94 73 ASN A C 1
ATOM 585 O O . ASN A 1 73 ? -7.102 -2.872 31.761 1.00 45.94 73 ASN A O 1
ATOM 589 N N . GLN A 1 74 ? -6.935 -0.647 31.953 1.00 45.12 74 GLN A N 1
ATOM 590 C CA . GLN A 1 74 ? -5.850 -0.514 30.988 1.00 45.12 74 GLN A CA 1
ATOM 591 C C . GLN A 1 74 ? -4.793 0.437 31.532 1.00 45.12 74 GLN A C 1
ATOM 593 O O . GLN A 1 74 ? -5.055 1.580 31.900 1.00 45.12 74 GLN A O 1
ATOM 598 N N . MET A 1 75 ? -3.594 -0.126 31.636 1.00 34.03 75 MET A N 1
ATOM 599 C CA . MET A 1 75 ? -2.402 0.445 32.233 1.00 34.03 75 MET A CA 1
ATOM 600 C C . MET A 1 75 ? -2.068 1.789 31.578 1.00 34.03 75 MET A C 1
ATOM 602 O O . MET A 1 75 ? -1.857 1.891 30.371 1.00 34.03 75 MET A O 1
ATOM 606 N N . ASN A 1 76 ? -2.036 2.818 32.414 1.00 42.69 76 ASN A N 1
ATOM 607 C CA . ASN A 1 76 ? -1.712 4.194 32.084 1.00 42.69 76 ASN A CA 1
ATOM 608 C C . ASN A 1 76 ? -0.216 4.291 31.708 1.00 42.69 76 ASN A C 1
ATOM 610 O O . ASN A 1 76 ? 0.632 4.383 32.595 1.00 42.69 76 ASN A O 1
ATOM 614 N N . ARG A 1 77 ? 0.144 4.232 30.416 1.00 40.03 77 ARG A N 1
ATOM 615 C CA . ARG A 1 77 ? 1.481 4.668 29.963 1.00 40.03 77 ARG A CA 1
ATOM 616 C C . ARG A 1 77 ? 1.429 6.177 29.750 1.00 40.03 77 ARG A C 1
ATOM 618 O O . ARG A 1 77 ? 0.818 6.658 28.801 1.00 40.03 77 ARG A O 1
ATOM 625 N N . GLY A 1 78 ? 2.021 6.888 30.706 1.00 32.62 78 GLY A N 1
ATOM 626 C CA . GLY A 1 78 ? 2.021 8.339 30.801 1.00 32.62 78 GLY A CA 1
ATOM 627 C C . GLY A 1 78 ? 2.527 9.043 29.543 1.00 32.62 78 GLY A C 1
ATOM 628 O O . GLY A 1 78 ? 3.429 8.583 28.844 1.00 32.62 78 GLY A O 1
ATOM 629 N N . ALA A 1 79 ? 1.923 10.202 29.299 1.00 40.34 79 ALA A N 1
ATOM 630 C CA . ALA A 1 79 ? 2.362 11.205 28.349 1.00 40.34 79 ALA A CA 1
ATOM 631 C C . ALA A 1 79 ? 3.693 11.813 28.820 1.00 40.34 79 ALA A C 1
ATOM 633 O O . ALA A 1 79 ? 3.688 12.770 29.584 1.00 40.34 79 ALA A O 1
ATOM 634 N N . ASN A 1 80 ? 4.806 11.174 28.457 1.00 43.88 80 ASN A N 1
ATOM 635 C CA . ASN A 1 80 ? 6.152 11.735 28.276 1.00 43.88 80 ASN A CA 1
ATOM 636 C C . ASN A 1 80 ? 7.148 10.573 28.242 1.00 43.88 80 ASN A C 1
ATOM 638 O O . ASN A 1 80 ? 7.550 10.043 29.274 1.00 43.88 80 ASN A O 1
ATOM 642 N N . GLY A 1 81 ? 7.536 10.170 27.041 1.00 35.47 81 GLY A N 1
ATOM 643 C CA . GLY A 1 81 ? 8.594 9.198 26.827 1.00 35.47 81 GLY A CA 1
ATOM 644 C C . GLY A 1 81 ? 8.919 9.166 25.350 1.00 35.47 81 GLY A C 1
ATOM 645 O O . GLY A 1 81 ? 8.027 8.920 24.536 1.00 35.47 81 GLY A O 1
ATOM 646 N N . GLU A 1 82 ? 10.174 9.459 25.008 1.00 39.06 82 GLU A N 1
ATOM 647 C CA . GLU A 1 82 ? 10.765 9.052 23.735 1.00 39.06 82 GLU A CA 1
ATOM 648 C C . GLU A 1 82 ? 10.269 7.645 23.409 1.00 39.06 82 GLU A C 1
ATOM 650 O O . GLU A 1 82 ? 10.434 6.717 24.206 1.00 39.06 82 GLU A O 1
ATOM 655 N N . LYS A 1 83 ? 9.591 7.500 22.266 1.00 48.69 83 LYS A N 1
ATOM 656 C CA . LYS A 1 83 ? 9.167 6.194 21.779 1.00 48.69 83 LYS A CA 1
ATOM 657 C C . LYS A 1 83 ? 10.435 5.414 21.435 1.00 48.69 83 LYS A C 1
ATOM 659 O O . LYS A 1 83 ? 10.939 5.500 20.320 1.00 48.69 83 LYS A O 1
ATOM 664 N N . VAL A 1 84 ? 10.947 4.673 22.417 1.00 48.97 84 VAL A N 1
ATOM 665 C CA . VAL A 1 84 ? 11.762 3.476 22.203 1.00 48.97 84 VAL A CA 1
ATOM 666 C C . VAL A 1 84 ? 11.086 2.703 21.066 1.00 48.97 84 VAL A C 1
ATOM 668 O O . VAL A 1 84 ? 9.858 2.566 21.122 1.00 48.97 84 VAL A O 1
ATOM 671 N N . PRO A 1 85 ? 11.811 2.269 20.019 1.00 49.62 85 PRO A N 1
ATOM 672 C CA . PRO A 1 85 ? 11.204 1.518 18.935 1.00 49.62 85 PRO A CA 1
ATOM 673 C C . PRO A 1 85 ? 10.760 0.182 19.518 1.00 49.62 85 PRO A C 1
ATOM 675 O O . PRO A 1 85 ? 11.548 -0.743 19.687 1.00 49.62 85 PRO A O 1
ATOM 678 N N . ASP A 1 86 ? 9.500 0.135 19.925 1.00 50.72 86 ASP A N 1
ATOM 679 C CA . ASP A 1 86 ? 8.831 -1.092 20.286 1.00 50.72 86 ASP A CA 1
ATOM 680 C C . ASP A 1 86 ? 8.851 -1.948 19.017 1.00 50.72 86 ASP A C 1
ATOM 682 O O . ASP A 1 86 ? 8.221 -1.597 18.020 1.00 50.72 86 ASP A O 1
ATOM 686 N N . GLU A 1 87 ? 9.573 -3.070 19.042 1.00 56.25 87 GLU A N 1
ATOM 687 C CA . GLU A 1 87 ? 9.360 -4.170 18.088 1.00 56.25 87 GLU A CA 1
ATOM 688 C C . GLU A 1 87 ? 7.955 -4.798 18.251 1.00 56.25 87 GLU A C 1
ATOM 690 O O . GLU A 1 87 ? 7.637 -5.836 17.674 1.00 56.25 87 GLU A O 1
ATOM 695 N N . GLY A 1 88 ? 7.089 -4.176 19.053 1.00 66.25 88 GLY A N 1
ATOM 696 C CA . GLY A 1 88 ? 5.660 -4.403 19.095 1.00 66.25 88 GLY A CA 1
ATOM 697 C C . GLY A 1 88 ? 4.961 -4.119 17.763 1.00 66.25 88 GLY A C 1
ATOM 698 O O . GLY A 1 88 ? 5.394 -3.345 16.908 1.00 66.25 88 GLY A O 1
ATOM 699 N N . ARG A 1 89 ? 3.826 -4.799 17.592 1.00 77.19 89 ARG A N 1
ATOM 700 C CA . ARG A 1 89 ? 2.917 -4.662 16.449 1.00 77.19 89 ARG A CA 1
ATOM 701 C C . ARG A 1 89 ? 2.576 -3.174 16.217 1.00 77.19 89 ARG A C 1
ATOM 703 O O . ARG A 1 89 ? 2.128 -2.532 17.163 1.00 77.19 89 ARG A O 1
ATOM 710 N N . PRO A 1 90 ? 2.725 -2.636 14.990 1.00 86.19 90 PRO A N 1
ATOM 711 C CA . PRO A 1 90 ? 2.395 -1.239 14.697 1.00 86.19 90 PRO A CA 1
ATOM 712 C C . PRO A 1 90 ? 0.930 -0.886 14.994 1.00 86.19 90 PRO A C 1
ATOM 714 O O . PRO A 1 90 ? 0.063 -1.758 14.914 1.00 86.19 90 PRO A O 1
ATOM 717 N N . ASP A 1 91 ? 0.634 0.398 15.232 1.00 86.44 91 ASP A N 1
ATOM 718 C CA . ASP A 1 91 ? -0.726 0.915 15.501 1.00 86.44 91 ASP A CA 1
ATOM 719 C C . ASP A 1 91 ? -1.733 0.511 14.408 1.00 86.44 91 ASP A C 1
ATOM 721 O O . ASP A 1 91 ? -2.857 0.107 14.707 1.00 86.44 91 ASP A O 1
ATOM 725 N N . LEU A 1 92 ? -1.335 0.593 13.131 1.00 90.12 92 LEU A N 1
ATOM 726 C CA . LEU A 1 92 ? -2.156 0.131 12.002 1.00 90.12 92 LEU A CA 1
ATOM 727 C C . LEU A 1 92 ? -2.431 -1.373 12.061 1.00 90.12 92 LEU A C 1
ATOM 729 O O . LEU A 1 92 ? -3.489 -1.827 11.630 1.00 90.12 92 LEU A O 1
ATOM 733 N N . GLY A 1 93 ? -1.496 -2.133 12.627 1.00 90.88 93 GLY A N 1
ATOM 734 C CA . GLY A 1 93 ? -1.647 -3.554 12.863 1.00 90.88 93 GLY A CA 1
ATOM 735 C C . GLY A 1 93 ? -2.768 -3.870 13.849 1.00 90.88 93 GLY A C 1
ATOM 736 O O . GLY A 1 93 ? -3.285 -4.974 13.773 1.00 90.88 93 GLY A O 1
ATOM 737 N N . GLU A 1 94 ? -3.182 -2.969 14.745 1.00 90.69 94 GLU A N 1
ATOM 738 C CA . GLU A 1 94 ? -4.293 -3.216 15.685 1.00 90.69 94 GLU A CA 1
ATOM 739 C C . GLU A 1 94 ? -5.682 -3.255 15.018 1.00 90.69 94 GLU A C 1
ATOM 741 O O . GLU A 1 94 ? -6.647 -3.660 15.664 1.00 90.69 94 GLU A O 1
ATOM 746 N N . ALA A 1 95 ? -5.820 -2.792 13.772 1.00 92.19 95 ALA A N 1
ATOM 747 C CA . ALA A 1 95 ? -7.118 -2.690 13.112 1.00 92.19 95 AL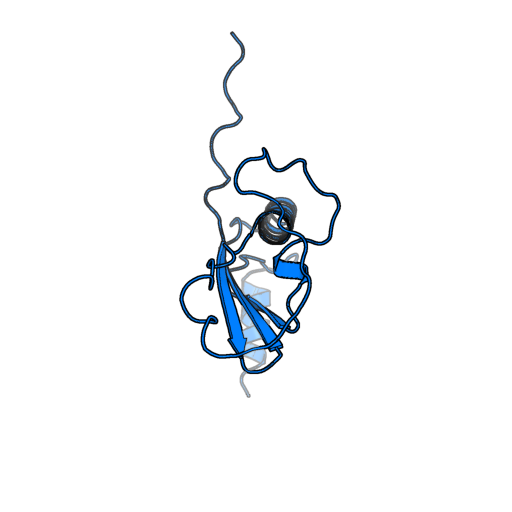A A CA 1
ATOM 748 C C . ALA A 1 95 ? -7.722 -4.069 12.786 1.00 92.19 95 ALA A C 1
ATOM 750 O O . ALA A 1 95 ? -7.012 -4.979 12.359 1.00 92.19 95 ALA A O 1
ATOM 751 N N . ASP A 1 96 ? -9.046 -4.198 12.919 1.00 95.62 96 ASP A N 1
ATOM 752 C CA . ASP A 1 96 ? -9.795 -5.360 12.418 1.00 95.62 96 ASP A CA 1
ATOM 753 C C . ASP A 1 96 ? -9.850 -5.356 10.883 1.00 95.62 96 ASP A C 1
ATOM 755 O O . ASP A 1 96 ? -9.864 -6.407 10.246 1.00 95.62 96 ASP A O 1
ATOM 759 N N . LEU A 1 97 ? -9.879 -4.158 10.289 1.00 96.25 97 LEU A N 1
ATOM 760 C CA . LEU A 1 97 ? -9.845 -3.947 8.847 1.00 96.25 97 LEU A CA 1
ATOM 761 C C . LEU A 1 97 ? -8.908 -2.789 8.506 1.00 96.25 97 LEU A C 1
ATOM 763 O O . LEU A 1 97 ? -9.107 -1.660 8.955 1.00 96.25 97 LEU A O 1
ATOM 767 N N . LEU A 1 98 ? -7.911 -3.070 7.671 1.00 96.19 98 LEU A N 1
ATOM 768 C CA . LEU A 1 98 ? -6.934 -2.102 7.187 1.00 96.19 98 LEU A CA 1
ATOM 769 C C . LEU A 1 98 ? -7.018 -2.003 5.66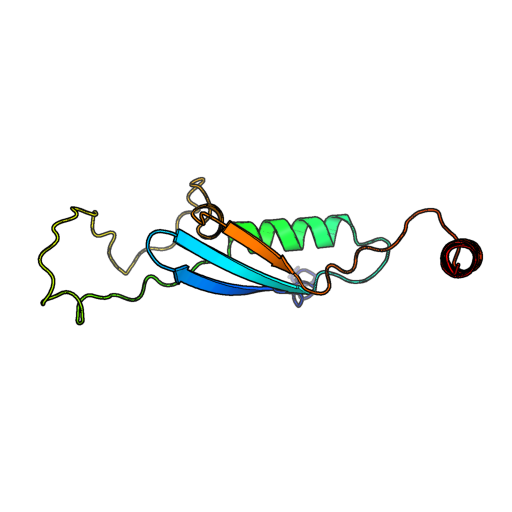4 1.00 96.19 98 LEU A C 1
ATOM 771 O O . LEU A 1 98 ? -6.838 -2.997 4.963 1.00 96.19 98 LEU A O 1
ATOM 775 N N . ILE A 1 99 ? -7.289 -0.803 5.159 1.00 96.81 99 ILE A N 1
ATOM 776 C CA . ILE A 1 99 ? -7.463 -0.531 3.733 1.00 96.81 99 ILE A CA 1
ATOM 777 C C . ILE A 1 99 ? -6.408 0.476 3.294 1.00 96.81 99 ILE A C 1
ATOM 779 O O . ILE A 1 99 ? -6.458 1.640 3.685 1.00 96.81 99 ILE A O 1
ATOM 783 N N . PHE A 1 100 ? -5.483 0.031 2.447 1.00 96.19 100 PHE A N 1
ATOM 784 C CA . PHE A 1 100 ? -4.583 0.916 1.715 1.00 96.19 100 PHE A CA 1
ATOM 785 C C . PHE A 1 100 ? -5.190 1.264 0.358 1.00 96.19 100 PHE A C 1
ATOM 787 O O . PHE A 1 100 ? -5.663 0.388 -0.366 1.00 96.19 100 PHE A O 1
ATOM 794 N N . CYS A 1 101 ? -5.144 2.539 -0.004 1.00 95.69 101 CYS A N 1
ATOM 795 C CA . CYS A 1 101 ? -5.581 3.051 -1.296 1.00 95.69 101 CYS A CA 1
ATOM 796 C C . CYS A 1 101 ? -4.713 4.242 -1.731 1.00 95.69 101 CYS A C 1
ATOM 798 O O . CYS A 1 101 ? -3.840 4.681 -0.985 1.00 95.69 101 CYS A O 1
ATOM 800 N N . GLY A 1 102 ? -4.936 4.746 -2.945 1.00 94.69 102 GLY A N 1
ATOM 801 C CA . GLY A 1 102 ? -4.222 5.898 -3.501 1.00 94.69 102 GLY A CA 1
ATOM 802 C C . GLY A 1 102 ? -3.372 5.554 -4.723 1.00 94.69 102 GLY A C 1
ATOM 803 O O . GLY A 1 102 ? -3.589 4.529 -5.373 1.00 94.69 102 GLY A O 1
ATOM 804 N N . ASP A 1 103 ? -2.418 6.425 -5.052 1.00 95.00 103 ASP A N 1
ATOM 805 C CA . ASP A 1 103 ? -1.488 6.214 -6.164 1.00 95.00 103 ASP A CA 1
ATOM 806 C C . ASP A 1 103 ? -0.228 5.484 -5.683 1.00 95.00 103 ASP A C 1
ATOM 808 O O . ASP A 1 103 ? 0.782 6.078 -5.290 1.00 95.00 103 ASP A O 1
ATOM 812 N N . PHE A 1 104 ? -0.273 4.154 -5.736 1.00 94.56 104 PHE A N 1
ATOM 813 C CA . PHE A 1 104 ? 0.879 3.323 -5.388 1.00 94.56 104 PHE A CA 1
ATOM 814 C C . PHE A 1 104 ? 2.019 3.402 -6.407 1.00 94.56 104 PHE A C 1
ATOM 816 O O . PHE A 1 104 ? 3.096 2.879 -6.138 1.00 94.56 104 PHE A O 1
ATOM 823 N N . ASN A 1 105 ? 1.811 4.011 -7.578 1.00 94.62 105 AS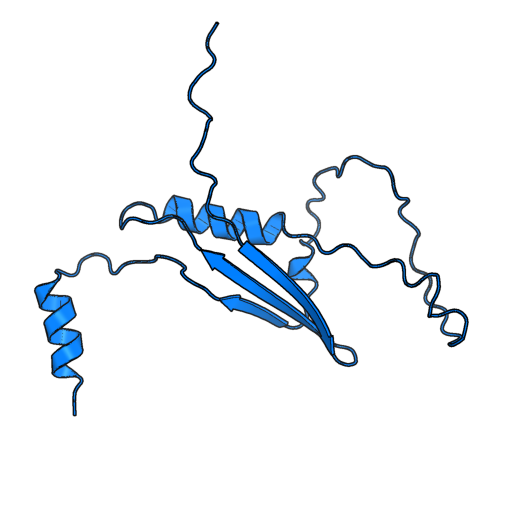N A N 1
ATOM 824 C CA . ASN A 1 105 ? 2.834 4.226 -8.599 1.00 94.62 105 ASN A CA 1
ATOM 825 C C . ASN A 1 105 ? 3.591 2.973 -9.100 1.00 94.62 105 ASN A C 1
ATOM 827 O O . ASN A 1 105 ? 4.652 3.099 -9.718 1.00 94.62 105 ASN A O 1
ATOM 831 N N . TYR A 1 106 ? 3.054 1.761 -8.913 1.00 95.12 106 TYR A N 1
ATOM 832 C CA . TYR A 1 106 ? 3.580 0.565 -9.578 1.00 95.12 106 TYR A CA 1
ATOM 833 C C . TYR A 1 106 ? 3.304 0.619 -11.078 1.00 95.12 106 TYR A C 1
ATOM 835 O O . TYR A 1 106 ? 2.238 1.039 -11.524 1.00 95.12 106 TYR A O 1
ATOM 843 N N . ARG A 1 107 ? 4.289 0.195 -11.865 1.00 93.06 107 ARG A N 1
ATOM 844 C CA . ARG A 1 107 ? 4.246 0.213 -13.327 1.00 93.06 107 ARG A CA 1
ATOM 845 C C . ARG A 1 107 ? 4.447 -1.203 -13.853 1.00 93.06 107 ARG A C 1
ATOM 847 O O . ARG A 1 107 ? 5.060 -2.028 -13.179 1.00 93.06 107 ARG A O 1
ATOM 854 N N . LEU A 1 108 ? 3.931 -1.470 -15.049 1.00 92.81 108 LEU A N 1
ATOM 855 C CA . LEU A 1 108 ? 4.106 -2.759 -15.710 1.00 92.81 108 LEU A CA 1
ATOM 856 C C . LEU A 1 108 ? 5.573 -2.921 -16.124 1.00 92.81 108 LEU A C 1
ATOM 858 O O . LEU A 1 108 ? 6.132 -2.048 -16.786 1.00 92.81 108 LEU A O 1
ATOM 862 N N . PHE A 1 109 ? 6.190 -4.025 -15.715 1.00 90.00 109 PHE A N 1
ATOM 863 C CA . PHE A 1 109 ? 7.563 -4.361 -16.076 1.00 90.00 109 PHE A CA 1
ATOM 864 C C . PHE A 1 109 ? 7.578 -5.328 -17.261 1.00 90.00 109 PHE A C 1
ATOM 866 O O . PHE A 1 109 ? 6.759 -6.242 -17.320 1.00 90.00 109 PHE A O 1
ATOM 873 N N . GLY A 1 110 ? 8.523 -5.142 -18.185 1.00 90.19 110 GLY A N 1
ATOM 874 C CA . GLY A 1 110 ? 8.741 -6.071 -19.299 1.00 90.19 110 GLY A CA 1
ATOM 875 C C . GLY A 1 110 ? 7.689 -6.025 -20.411 1.00 90.19 110 GLY A C 1
ATOM 876 O O . GLY A 1 110 ? 7.669 -6.926 -21.241 1.00 90.19 110 GLY A O 1
ATOM 877 N N . ILE A 1 111 ? 6.837 -4.997 -20.447 1.00 91.94 111 ILE A N 1
ATOM 878 C CA . ILE A 1 111 ? 5.874 -4.771 -21.528 1.00 91.94 111 ILE A CA 1
ATOM 879 C C . ILE A 1 111 ? 6.134 -3.416 -22.182 1.00 91.94 111 ILE A C 1
ATOM 881 O O . ILE A 1 111 ? 6.347 -2.417 -21.488 1.00 91.94 111 ILE A O 1
ATOM 885 N N . SER A 1 112 ? 6.147 -3.379 -23.515 1.00 91.75 112 SER A N 1
ATOM 886 C CA . SER A 1 112 ? 6.246 -2.115 -24.243 1.00 91.75 112 SER A CA 1
ATOM 887 C C . SER A 1 112 ? 4.930 -1.333 -24.148 1.00 91.75 112 SER A C 1
ATOM 889 O O . SER A 1 112 ? 3.882 -1.873 -23.787 1.00 91.75 112 SER A O 1
ATOM 891 N N . TYR A 1 113 ? 4.972 -0.038 -24.463 1.00 88.50 113 TYR A N 1
ATOM 892 C CA . TYR A 1 113 ? 3.758 0.778 -24.494 1.00 88.50 113 TYR A CA 1
ATOM 893 C C . TYR A 1 113 ? 2.746 0.249 -25.517 1.00 88.50 113 TYR A C 1
ATOM 895 O O . TYR A 1 113 ? 1.559 0.178 -25.203 1.00 88.50 113 TYR A O 1
ATOM 903 N N . ASP A 1 114 ? 3.216 -0.153 -26.700 1.00 92.00 114 ASP A N 1
ATOM 904 C CA . ASP A 1 114 ? 2.360 -0.652 -27.777 1.00 92.00 114 ASP A CA 1
ATOM 905 C C . ASP A 1 114 ? 1.730 -2.001 -27.407 1.00 92.00 114 ASP A C 1
ATOM 907 O O . ASP A 1 114 ? 0.518 -2.157 -27.531 1.00 92.00 114 ASP A O 1
ATOM 911 N N . ASP A 1 115 ? 2.492 -2.921 -26.806 1.00 92.69 115 ASP A N 1
ATOM 912 C CA . ASP A 1 115 ? 1.942 -4.199 -26.327 1.00 92.69 115 ASP A CA 1
ATOM 913 C C . ASP A 1 115 ? 0.895 -3.981 -25.224 1.00 92.69 115 ASP A C 1
ATOM 915 O O . ASP A 1 115 ? -0.185 -4.574 -25.234 1.00 92.69 115 ASP A O 1
ATOM 919 N N . ALA A 1 116 ? 1.189 -3.102 -24.258 1.00 91.50 116 ALA A N 1
ATOM 920 C CA . ALA A 1 116 ? 0.252 -2.779 -23.184 1.00 91.50 116 ALA A CA 1
ATOM 921 C C . ALA A 1 116 ? -1.029 -2.147 -23.739 1.00 91.50 116 ALA A C 1
ATOM 923 O O . ALA A 1 116 ? -2.133 -2.444 -23.274 1.00 91.50 116 ALA A O 1
ATOM 924 N N . ARG A 1 117 ? -0.883 -1.294 -24.752 1.00 91.06 117 ARG A N 1
ATOM 925 C CA . ARG A 1 117 ? -1.982 -0.662 -25.466 1.00 91.06 117 ARG A CA 1
ATOM 926 C C . ARG A 1 117 ? -2.846 -1.715 -26.162 1.00 91.06 117 ARG A C 1
ATOM 928 O O . ARG A 1 117 ? -4.057 -1.734 -25.938 1.00 91.06 117 ARG A O 1
ATOM 935 N N . ASP A 1 118 ? -2.245 -2.615 -26.927 1.00 92.44 118 ASP A N 1
ATOM 936 C CA . ASP A 1 118 ? -2.956 -3.668 -27.653 1.00 92.44 118 ASP A CA 1
ATOM 937 C C . ASP A 1 118 ? -3.694 -4.625 -26.708 1.00 92.44 118 ASP A C 1
ATOM 939 O O . ASP A 1 118 ? -4.836 -5.006 -26.974 1.00 92.44 118 ASP A O 1
ATOM 943 N N . LEU A 1 119 ? -3.123 -4.946 -25.543 1.00 91.44 119 LEU A N 1
ATOM 944 C CA . LEU A 1 119 ? -3.808 -5.731 -24.507 1.00 91.44 119 LEU A CA 1
ATOM 945 C C . LEU A 1 119 ? -5.039 -5.025 -23.921 1.00 91.44 119 LEU A C 1
ATOM 947 O O . LEU A 1 119 ? -6.014 -5.682 -23.557 1.00 91.44 119 LEU A O 1
ATOM 951 N N . VAL A 1 120 ? -5.019 -3.696 -23.812 1.00 90.38 120 VAL A N 1
ATOM 952 C CA . VAL A 1 120 ? -6.182 -2.924 -23.349 1.00 90.38 120 VAL A CA 1
ATOM 953 C C . VAL A 1 120 ? -7.248 -2.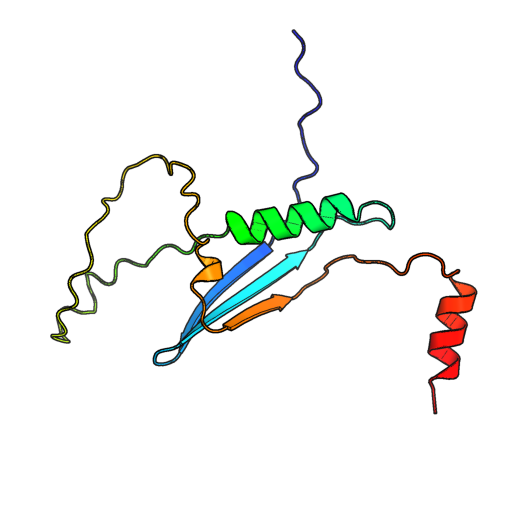852 -24.444 1.00 90.38 120 VAL A C 1
ATOM 955 O O . VAL A 1 120 ? -8.433 -3.027 -24.156 1.00 90.38 120 VAL A O 1
ATOM 958 N N . PHE A 1 121 ? -6.849 -2.632 -25.700 1.00 88.38 121 PHE A N 1
ATOM 959 C CA . PHE A 1 121 ? -7.786 -2.527 -26.822 1.00 88.38 121 PHE A CA 1
ATOM 960 C C . PHE A 1 121 ? -8.397 -3.870 -27.230 1.00 88.38 121 PHE A C 1
ATOM 962 O O . PHE A 1 121 ? -9.577 -3.908 -27.569 1.00 88.38 121 PHE A O 1
ATOM 969 N N . SER A 1 122 ? -7.657 -4.973 -27.119 1.00 83.81 122 SER A N 1
ATOM 970 C CA . SER A 1 122 ? -8.162 -6.327 -27.401 1.00 83.81 122 SER A CA 1
ATOM 971 C C . SER A 1 122 ? -9.197 -6.830 -26.388 1.00 83.81 122 SER A C 1
ATOM 973 O O . SER A 1 122 ? -9.873 -7.821 -26.650 1.00 83.81 122 SER A O 1
ATOM 975 N N . LYS A 1 123 ? -9.358 -6.148 -25.244 1.00 72.25 123 LYS A N 1
ATOM 976 C CA . LYS A 1 123 ? -10.357 -6.481 -24.214 1.00 72.25 123 LYS A CA 1
ATOM 977 C C . LYS A 1 123 ? -11.667 -5.699 -24.314 1.00 72.25 123 LYS A C 1
ATOM 979 O O . LYS A 1 123 ? -12.559 -5.931 -23.498 1.00 72.25 123 LYS A O 1
ATOM 984 N N . LYS A 1 124 ? -11.814 -4.795 -25.287 1.00 59.59 124 LYS A N 1
ATOM 985 C CA . LYS A 1 124 ? -13.126 -4.223 -25.615 1.00 59.59 124 LYS A CA 1
ATOM 986 C C . LYS A 1 124 ? -13.935 -5.258 -26.401 1.00 59.59 124 LYS A C 1
ATOM 988 O O . LYS A 1 124 ? -13.733 -5.403 -27.603 1.00 59.59 124 LYS A O 1
ATOM 993 N N . LEU A 1 125 ? -14.801 -5.981 -25.689 1.00 59.16 125 LEU A N 1
ATOM 994 C CA . LEU A 1 125 ? -15.978 -6.638 -26.267 1.00 59.16 125 LEU A CA 1
ATOM 995 C C . LEU A 1 125 ? -17.010 -5.583 -26.680 1.00 59.16 125 LEU A C 1
ATOM 997 O O . LEU A 1 125 ? -17.145 -4.584 -25.932 1.00 59.16 125 LEU A O 1
#

Sequence (125 aa):
MQGTWMLQQWLVGGVGLRLRVYDRIICFVNCHFAAHLEAVNRRNADFDHIYRTMTFSRSSNLFYNAAAGASSNQMNRGANGEKVPDEGRPDLGEADLLIFCGDFNYRLFGISYDDARDLVFSKKL